Protein AF-A0A1I0K9I7-F1 (afdb_monomer_lite)

Radius of gyration: 15.82 Å; chains: 1; bounding box: 33×44×46 Å

Sequence (143 aa):
NEMDIYPIYPKMNLSKRMQQAKVCPYLLRNAAIDAPNQAWSIDITYIPIRHGFLYLTAVIDWYSRCIVGWEVDDTLDTRMVINALKKAFAVSKPQILNSDQGCHKWLIGFLLSFGTQVDIIEPAYLKDIVAEQAKKIYEKYKS

Organism: NCBI:txid1531

InterPro domains:
  IPR001584 Integrase, catalytic core [PF00665] (35-123)
  IPR001584 Integrase, catalytic core [PS50994] (32-143)
  IPR012337 Ribonuclease H-like superfamily [SSF53098] (27-118)
  IPR036397 Ribonuclease H superfamily [G3DSA:3.30.420.10] (28-128)
  IPR050900 Transposase IS3/IS150/IS904 [PTHR46889] (20-102)

Secondary structure (DSSP, 8-state):
-------------TT---TT------TTTT----STTSEEEEEEEEEEETTEEEEEEEEEETTT--EEEEEEESS--HHHHHHHHHHHHHH---SEEEE-TTS-HHHHHHHHTTT-EEE----HHHHHHHHHHHHHHHHHH--

Foldseek 3Di:
DDDPPDADDPPPCLPPPPPDPDDADQPPPDDDDADWQAEKEWDWDWADDPPHIKIKIFIATPNVLDTLFMAIGNDPDPVRVVRRVVSNVVRHHHQEYEYAPVDDPVVCVVNVVVVHRYHHDDDPVNVVSVVVVSVVVCVVPPD

pLDDT: mean 74.09, std 17.43, range [34.09, 95.69]

Structure (mmCIF, N/CA/C/O backbone):
data_AF-A0A1I0K9I7-F1
#
_entry.id   AF-A0A1I0K9I7-F1
#
loop_
_atom_site.group_PDB
_atom_site.id
_atom_site.type_symbol
_atom_site.label_atom_id
_atom_site.label_alt_id
_atom_site.label_comp_id
_atom_site.label_asym_id
_atom_site.label_entity_id
_atom_site.label_seq_id
_atom_site.pdbx_PDB_ins_code
_atom_site.Cartn_x
_atom_site.Cartn_y
_atom_site.Cartn_z
_atom_site.occupancy
_atom_site.B_iso_or_equiv
_atom_site.auth_seq_id
_atom_site.auth_comp_id
_atom_site.auth_asym_id
_atom_site.auth_atom_id
_atom_site.pdbx_PDB_model_num
ATOM 1 N N . ASN A 1 1 ? 4.668 -30.960 -27.720 1.00 35.12 1 ASN A N 1
ATOM 2 C CA . ASN A 1 1 ? 5.782 -30.279 -27.030 1.00 35.12 1 ASN A CA 1
ATOM 3 C C . ASN A 1 1 ? 5.306 -28.930 -26.534 1.00 35.12 1 ASN A C 1
ATOM 5 O O . ASN A 1 1 ? 5.452 -27.942 -27.241 1.00 35.12 1 ASN A O 1
ATOM 9 N N . GLU A 1 2 ? 4.680 -28.908 -25.359 1.00 36.03 2 GLU A N 1
ATOM 10 C CA . GLU A 1 2 ? 4.471 -27.669 -24.607 1.00 36.03 2 GLU A CA 1
ATOM 11 C C . GLU A 1 2 ? 5.840 -27.194 -24.117 1.00 36.03 2 GLU A C 1
ATOM 13 O O . GLU A 1 2 ? 6.545 -27.922 -23.421 1.00 36.03 2 GLU A O 1
ATOM 18 N N . MET A 1 3 ? 6.262 -26.011 -24.558 1.00 34.09 3 MET A N 1
ATOM 19 C CA . MET A 1 3 ? 7.364 -25.307 -23.914 1.00 34.09 3 MET A CA 1
ATOM 20 C C . MET A 1 3 ? 6.780 -24.566 -22.714 1.00 34.09 3 MET A C 1
ATOM 22 O O . MET A 1 3 ? 6.113 -23.547 -22.890 1.00 34.09 3 MET A O 1
ATOM 26 N N . ASP A 1 4 ? 7.035 -25.086 -21.515 1.00 38.38 4 ASP A N 1
ATOM 27 C CA . ASP A 1 4 ? 6.818 -24.397 -20.242 1.00 38.38 4 ASP A CA 1
ATOM 28 C C . ASP A 1 4 ? 7.726 -23.157 -20.171 1.00 38.38 4 ASP A C 1
ATOM 30 O O . ASP A 1 4 ? 8.859 -23.195 -19.685 1.00 38.38 4 ASP A O 1
ATOM 34 N N . ILE A 1 5 ? 7.247 -22.029 -20.698 1.00 42.94 5 ILE A N 1
ATOM 35 C CA . ILE A 1 5 ? 7.894 -20.731 -20.502 1.00 42.94 5 ILE A CA 1
ATOM 36 C C . ILE A 1 5 ? 7.466 -20.230 -19.122 1.00 42.94 5 ILE A C 1
ATOM 38 O O . ILE A 1 5 ? 6.491 -19.492 -18.986 1.00 42.94 5 ILE A O 1
ATOM 42 N N . TYR A 1 6 ? 8.186 -20.646 -18.080 1.00 44.88 6 TYR A N 1
ATOM 43 C CA . TYR A 1 6 ? 8.033 -20.032 -16.767 1.00 44.88 6 TYR A CA 1
ATOM 44 C C . TYR A 1 6 ? 8.611 -18.612 -16.807 1.00 44.88 6 TYR A C 1
ATOM 46 O O . TYR A 1 6 ? 9.794 -18.441 -17.118 1.00 44.88 6 TYR A O 1
ATOM 54 N N . PRO A 1 7 ? 7.822 -17.575 -16.489 1.00 39.62 7 PRO A N 1
ATOM 55 C CA . PRO A 1 7 ? 8.354 -16.229 -16.360 1.00 39.62 7 PRO A CA 1
ATOM 56 C C . PRO A 1 7 ? 9.407 -16.184 -15.242 1.00 39.62 7 PRO A C 1
ATOM 58 O O . PRO A 1 7 ? 9.156 -16.575 -14.101 1.00 39.62 7 PRO A O 1
ATOM 61 N N . ILE A 1 8 ? 10.608 -15.712 -15.581 1.00 48.22 8 ILE A N 1
ATOM 62 C CA . ILE A 1 8 ? 11.695 -15.493 -14.623 1.00 48.22 8 ILE A CA 1
ATOM 63 C C . ILE A 1 8 ? 11.420 -14.164 -13.918 1.00 48.22 8 ILE A C 1
ATOM 65 O O . ILE A 1 8 ? 11.864 -13.105 -14.355 1.00 48.22 8 ILE A O 1
ATOM 69 N N . TYR A 1 9 ? 10.659 -14.209 -12.830 1.00 51.94 9 TYR A N 1
ATOM 70 C CA . TYR A 1 9 ? 10.571 -13.076 -11.912 1.00 51.94 9 TYR A CA 1
ATOM 71 C C . TYR A 1 9 ? 11.789 -13.070 -10.984 1.00 51.94 9 TYR A C 1
ATOM 73 O O . TYR A 1 9 ? 12.264 -14.146 -10.595 1.00 51.94 9 TYR A O 1
ATOM 81 N N . PRO A 1 10 ? 12.284 -11.896 -10.551 1.00 44.22 10 PRO A N 1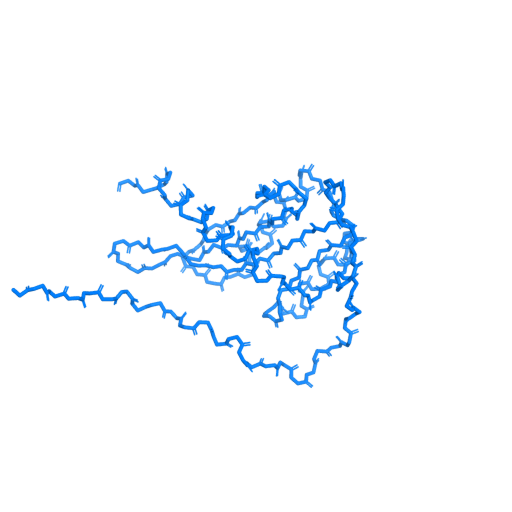
ATOM 82 C CA . PRO A 1 10 ? 13.187 -11.833 -9.417 1.00 44.22 10 PRO A CA 1
ATOM 83 C C . PRO A 1 10 ? 12.505 -12.517 -8.231 1.00 44.22 10 PRO A C 1
ATOM 85 O O . PRO A 1 10 ? 11.483 -12.053 -7.725 1.00 44.22 10 PRO A O 1
ATOM 88 N N . LYS A 1 11 ? 13.052 -13.652 -7.788 1.00 41.22 11 LYS A N 1
ATOM 89 C CA . LYS A 1 11 ? 12.600 -14.290 -6.554 1.00 41.22 11 LYS A CA 1
ATOM 90 C C . LYS A 1 11 ? 12.905 -13.306 -5.431 1.00 41.22 11 LYS A C 1
ATOM 92 O O . LYS A 1 11 ? 14.075 -13.061 -5.132 1.00 41.22 11 LYS A O 1
ATOM 97 N N . MET A 1 12 ? 11.867 -12.702 -4.859 1.00 40.00 12 MET A N 1
ATOM 98 C CA . MET A 1 12 ? 12.015 -11.756 -3.761 1.00 40.00 12 MET A CA 1
ATOM 99 C C . MET A 1 12 ? 12.722 -12.487 -2.615 1.00 40.00 12 MET A C 1
ATOM 101 O O . MET A 1 12 ? 12.177 -13.410 -2.009 1.00 40.00 12 MET A O 1
ATOM 105 N N . ASN A 1 13 ? 13.986 -12.142 -2.375 1.00 37.22 13 ASN A N 1
ATOM 106 C CA . ASN A 1 13 ? 14.808 -12.770 -1.347 1.00 37.22 13 ASN A CA 1
ATOM 107 C C . ASN A 1 13 ? 14.441 -12.154 0.014 1.00 37.22 13 ASN A C 1
ATOM 109 O O . ASN A 1 13 ? 15.206 -11.404 0.613 1.00 37.22 13 ASN A O 1
ATOM 113 N N . LEU A 1 14 ? 13.235 -12.483 0.484 1.00 47.62 14 LEU A N 1
ATOM 114 C CA . LEU A 1 14 ? 12.611 -12.022 1.733 1.00 47.62 14 LEU A CA 1
ATOM 115 C C . LEU A 1 14 ? 13.357 -12.474 3.008 1.00 47.62 14 LEU A C 1
ATOM 117 O O . LEU A 1 14 ? 12.949 -12.149 4.119 1.00 47.62 14 LEU A O 1
ATOM 121 N N . SER A 1 15 ? 14.434 -13.254 2.876 1.00 41.22 15 SER A N 1
ATOM 122 C CA . SER A 1 15 ? 15.145 -13.894 3.988 1.00 41.22 15 SER A CA 1
ATOM 123 C C . SER A 1 15 ? 16.370 -13.129 4.491 1.00 41.22 15 SER A C 1
ATOM 125 O O . SER A 1 15 ? 16.920 -13.491 5.535 1.00 41.22 15 SER A O 1
ATOM 127 N N . LYS A 1 16 ? 16.808 -12.052 3.824 1.00 39.06 16 LYS A N 1
ATOM 128 C CA . LYS A 1 16 ? 17.888 -11.215 4.368 1.00 39.06 16 LYS A CA 1
ATOM 129 C C . LYS A 1 16 ? 17.323 -10.247 5.399 1.00 39.06 16 LYS A C 1
ATOM 131 O O . LYS A 1 16 ? 17.133 -9.066 5.135 1.00 39.06 16 LYS A O 1
ATOM 136 N N . ARG A 1 17 ? 17.086 -10.771 6.603 1.00 39.66 17 ARG A N 1
ATOM 137 C CA . ARG A 1 17 ? 16.856 -9.980 7.814 1.00 39.66 17 ARG A CA 1
ATOM 138 C C . ARG A 1 17 ? 17.977 -8.946 7.914 1.00 39.66 17 ARG A C 1
ATOM 140 O O . ARG A 1 17 ? 19.138 -9.307 8.110 1.00 39.66 17 ARG A O 1
ATOM 147 N N . MET A 1 18 ? 17.646 -7.672 7.725 1.00 40.72 18 MET A N 1
ATOM 148 C CA . MET A 1 18 ? 18.612 -6.588 7.838 1.00 40.72 18 MET A CA 1
ATOM 149 C C . MET A 1 18 ? 19.040 -6.542 9.310 1.00 40.72 18 MET A C 1
ATOM 151 O O . MET A 1 18 ? 18.248 -6.178 10.177 1.00 40.72 18 MET A O 1
ATOM 155 N N . GLN A 1 19 ? 20.271 -6.973 9.616 1.00 41.22 19 GLN A N 1
ATOM 156 C CA . GLN A 1 19 ? 20.788 -7.169 10.986 1.00 41.22 19 GLN A CA 1
ATOM 157 C C . GLN A 1 19 ? 20.864 -5.876 11.835 1.00 41.22 19 GLN A C 1
ATOM 159 O O . GLN A 1 19 ? 21.377 -5.894 12.949 1.00 41.22 19 GLN A O 1
ATOM 164 N N . GLN A 1 20 ? 20.330 -4.758 11.339 1.00 42.62 20 GLN A N 1
ATOM 165 C CA . GLN A 1 20 ? 20.378 -3.435 11.960 1.00 42.62 20 GLN A CA 1
ATOM 166 C C . GLN A 1 20 ? 19.070 -2.641 11.802 1.00 42.62 20 GLN A C 1
ATOM 168 O O . GLN A 1 20 ? 19.080 -1.410 11.760 1.00 42.62 20 GLN A O 1
ATOM 173 N N . ALA A 1 21 ? 17.918 -3.313 11.724 1.00 45.38 21 ALA A N 1
ATOM 174 C CA . ALA A 1 21 ? 16.645 -2.617 11.878 1.00 45.38 21 ALA A CA 1
ATOM 175 C C . ALA A 1 21 ? 16.533 -2.086 13.320 1.00 45.38 21 ALA A C 1
ATOM 177 O O . ALA A 1 21 ? 16.542 -2.856 14.283 1.00 45.38 21 ALA A O 1
ATOM 178 N N . LYS A 1 22 ? 16.452 -0.757 13.471 1.00 44.97 22 LYS A N 1
ATOM 179 C CA . LYS A 1 22 ? 16.011 -0.096 14.709 1.00 44.97 22 LYS A CA 1
ATOM 180 C C . LYS A 1 22 ? 14.730 -0.808 15.156 1.00 44.97 22 LYS A C 1
ATOM 182 O O . LYS A 1 22 ? 13.864 -1.018 14.315 1.00 44.97 22 LYS A O 1
ATOM 187 N N . VAL A 1 23 ? 14.641 -1.231 16.419 1.00 47.50 23 VAL A N 1
ATOM 188 C CA . VAL A 1 23 ? 13.491 -2.003 16.922 1.00 47.50 23 VAL A CA 1
ATOM 189 C C . VAL A 1 23 ? 12.219 -1.178 16.715 1.00 47.50 23 VAL A C 1
ATOM 191 O O . VAL A 1 23 ? 11.945 -0.254 17.478 1.00 47.50 23 VAL A O 1
ATOM 194 N N . CYS A 1 24 ? 11.476 -1.473 15.650 1.00 52.41 24 CYS A N 1
ATOM 195 C CA . CYS A 1 24 ? 10.125 -0.973 15.463 1.00 52.41 24 CYS A CA 1
ATOM 196 C C . CYS A 1 24 ? 9.202 -1.822 16.348 1.00 52.41 24 CYS A C 1
ATOM 198 O O . CYS A 1 24 ? 9.336 -3.051 16.354 1.00 52.41 24 CYS A O 1
ATOM 200 N N . PRO A 1 25 ? 8.328 -1.201 17.153 1.00 57.91 25 PRO A N 1
ATOM 201 C CA . PRO A 1 25 ? 7.392 -1.939 17.986 1.00 57.91 25 PRO A CA 1
ATOM 202 C C . PRO A 1 25 ? 6.429 -2.730 17.100 1.00 57.91 25 PRO A C 1
ATOM 204 O O . PRO A 1 25 ? 5.920 -2.181 16.136 1.00 57.91 25 PRO A O 1
ATOM 207 N N . TYR A 1 26 ? 6.157 -3.985 17.464 1.00 62.47 26 TYR A N 1
ATOM 208 C CA . TYR A 1 26 ? 5.198 -4.865 16.788 1.00 62.47 26 TYR A CA 1
ATOM 209 C C . TYR A 1 26 ? 3.739 -4.479 17.113 1.00 62.47 26 TYR A C 1
ATOM 211 O O . TYR A 1 26 ? 3.007 -5.259 17.730 1.00 62.47 26 TYR A O 1
ATOM 219 N N . LEU A 1 27 ? 3.339 -3.256 16.762 1.00 65.06 27 LEU A N 1
ATOM 220 C CA . LEU A 1 27 ? 2.055 -2.638 17.124 1.00 65.06 27 LEU A CA 1
ATOM 221 C C . LEU A 1 27 ? 0.840 -3.426 16.609 1.00 65.06 27 LEU A C 1
ATOM 223 O O . LEU A 1 27 ? -0.195 -3.458 17.267 1.00 65.06 27 LEU A O 1
ATOM 227 N N . LEU A 1 28 ? 0.973 -4.103 15.470 1.00 72.50 28 LEU A N 1
ATOM 228 C CA . LEU A 1 28 ? -0.110 -4.807 14.784 1.00 72.50 28 LEU A CA 1
ATOM 229 C C . LEU A 1 28 ? -0.249 -6.275 15.195 1.00 72.50 28 LEU A C 1
ATOM 231 O O . LEU A 1 28 ? -1.234 -6.913 14.833 1.00 72.50 28 LEU A O 1
ATOM 235 N N . ARG A 1 29 ? 0.692 -6.830 15.975 1.00 68.56 29 ARG A N 1
ATOM 236 C CA . ARG A 1 29 ? 0.730 -8.272 16.301 1.00 68.56 29 ARG A CA 1
ATOM 237 C C . ARG A 1 29 ? -0.535 -8.773 17.007 1.00 68.56 29 ARG A C 1
ATOM 239 O O . ARG A 1 29 ? -0.860 -9.943 16.858 1.00 68.56 29 ARG A O 1
ATOM 246 N N . ASN A 1 30 ? -1.228 -7.901 17.739 1.00 69.94 30 ASN A N 1
ATOM 247 C CA . ASN A 1 30 ? -2.473 -8.201 18.457 1.00 69.94 30 ASN A CA 1
ATOM 248 C C . ASN A 1 30 ? -3.513 -7.069 18.321 1.00 69.94 30 ASN A C 1
ATOM 250 O O . ASN A 1 30 ? -4.398 -6.944 19.166 1.00 69.94 30 ASN A O 1
ATOM 254 N N . ALA A 1 31 ? -3.379 -6.199 17.316 1.00 77.25 31 ALA A N 1
ATOM 255 C CA . ALA A 1 31 ? -4.309 -5.090 17.137 1.00 77.25 31 ALA A CA 1
ATOM 256 C C . ALA A 1 31 ? -5.638 -5.600 16.562 1.00 77.25 31 ALA A C 1
ATOM 258 O O . ALA A 1 31 ? -5.653 -6.286 15.538 1.00 77.25 31 ALA A O 1
ATOM 259 N N . ALA A 1 32 ? -6.754 -5.244 17.200 1.00 84.62 32 ALA A N 1
ATOM 260 C CA . ALA A 1 32 ? -8.065 -5.367 16.579 1.00 84.62 32 ALA A CA 1
ATOM 261 C C . ALA A 1 32 ? -8.203 -4.251 15.535 1.00 84.62 32 ALA A C 1
ATOM 263 O O . ALA A 1 32 ? -8.115 -3.075 15.880 1.00 84.62 32 ALA A O 1
ATOM 264 N N . ILE A 1 33 ? -8.365 -4.633 14.267 1.00 88.75 33 ILE A N 1
ATOM 265 C CA . ILE A 1 33 ? -8.618 -3.704 13.163 1.00 88.75 33 ILE A CA 1
ATOM 266 C C . ILE A 1 33 ? -10.100 -3.808 12.806 1.00 88.75 33 ILE A C 1
ATOM 268 O O . ILE A 1 33 ? -10.508 -4.716 12.082 1.00 88.75 33 ILE A O 1
ATOM 272 N N . ASP A 1 34 ? -10.906 -2.920 13.374 1.00 93.75 34 ASP A N 1
ATOM 273 C CA . ASP A 1 34 ? -12.370 -2.923 13.329 1.00 93.75 34 ASP A CA 1
ATOM 274 C C . ASP A 1 34 ? -12.972 -1.704 12.608 1.00 93.75 34 ASP A C 1
ATOM 276 O O . ASP A 1 34 ? -14.191 -1.630 12.440 1.00 93.75 34 ASP A O 1
ATOM 280 N N . ALA A 1 35 ? -12.129 -0.791 12.117 1.00 94.88 35 ALA A N 1
ATOM 281 C CA . ALA A 1 35 ? -12.538 0.359 11.325 1.00 94.88 35 ALA A CA 1
ATOM 282 C C . ALA A 1 35 ? -11.530 0.705 10.206 1.00 94.88 35 ALA A C 1
ATOM 284 O O . ALA A 1 35 ? -10.332 0.417 10.321 1.00 94.88 35 ALA A O 1
ATOM 285 N N . PRO A 1 36 ? -11.980 1.377 9.125 1.00 95.69 36 PRO A N 1
ATOM 286 C CA . PRO A 1 36 ? -11.089 1.892 8.088 1.00 95.69 36 PRO A CA 1
ATOM 287 C C . PRO A 1 36 ? -10.006 2.826 8.643 1.00 95.69 36 PRO A C 1
ATOM 289 O O . PRO A 1 36 ? -10.245 3.599 9.571 1.00 95.69 36 PRO A O 1
ATOM 292 N N . ASN A 1 37 ? -8.838 2.831 8.001 1.00 94.62 37 ASN A N 1
ATOM 293 C CA . ASN A 1 37 ? -7.702 3.717 8.282 1.00 94.62 37 ASN A CA 1
ATOM 294 C C . ASN A 1 37 ? -7.022 3.508 9.647 1.00 94.62 37 ASN A C 1
ATOM 296 O O . ASN A 1 37 ? -6.228 4.339 10.082 1.00 94.62 37 ASN A O 1
ATOM 300 N N . GLN A 1 38 ? -7.271 2.393 10.329 1.00 92.81 38 GLN A N 1
ATOM 301 C CA . GLN A 1 38 ? -6.489 2.029 11.515 1.00 92.81 38 GLN A CA 1
ATOM 302 C C . GLN A 1 38 ? -5.114 1.476 11.128 1.00 92.81 38 GLN A C 1
ATOM 304 O O . GLN A 1 38 ? -4.094 1.917 11.654 1.00 92.81 38 GLN A O 1
ATOM 309 N N . ALA A 1 39 ? -5.073 0.559 10.162 1.00 91.25 39 ALA A N 1
ATOM 310 C CA . ALA A 1 39 ? -3.839 -0.056 9.696 1.00 91.25 39 ALA A CA 1
ATOM 311 C C . ALA A 1 39 ? -3.806 -0.116 8.173 1.00 91.25 39 ALA A C 1
ATOM 313 O O . ALA A 1 39 ? -4.703 -0.684 7.546 1.00 91.25 39 ALA A O 1
ATOM 314 N N . TRP A 1 40 ? -2.759 0.453 7.587 1.00 92.25 40 TRP A N 1
ATOM 315 C CA . TRP A 1 40 ? -2.439 0.290 6.172 1.00 92.25 40 TRP A CA 1
ATOM 316 C C . TRP A 1 40 ? -1.175 -0.550 6.011 1.00 92.25 40 TRP A C 1
ATOM 318 O O . TRP A 1 40 ? -0.334 -0.591 6.905 1.00 92.25 40 TRP A O 1
ATOM 328 N N . SER A 1 41 ? -1.003 -1.205 4.866 1.00 87.81 41 SER A N 1
ATOM 329 C CA . SER A 1 41 ? 0.291 -1.751 4.442 1.00 87.81 41 SER A CA 1
ATOM 330 C C . SER A 1 41 ? 0.715 -1.183 3.110 1.00 87.81 41 SER A C 1
ATOM 332 O O . SER A 1 41 ? -0.131 -0.932 2.258 1.00 87.81 41 SER A O 1
ATOM 334 N N . ILE A 1 42 ? 2.018 -1.000 2.944 1.00 86.81 42 ILE A N 1
ATOM 335 C CA . ILE A 1 42 ? 2.639 -0.750 1.652 1.00 86.81 42 ILE A CA 1
ATOM 336 C C . ILE A 1 42 ? 3.505 -1.945 1.272 1.00 86.81 42 ILE A C 1
ATOM 338 O O . ILE A 1 42 ? 4.294 -2.417 2.090 1.00 86.81 42 ILE A O 1
ATOM 342 N N . ASP A 1 43 ? 3.351 -2.406 0.037 1.00 83.81 43 ASP A N 1
ATOM 343 C CA . ASP A 1 43 ? 4.157 -3.485 -0.527 1.00 83.81 43 ASP A CA 1
ATOM 344 C C . ASP A 1 43 ? 4.539 -3.174 -1.978 1.00 83.81 43 ASP A C 1
ATOM 346 O O . ASP A 1 43 ? 3.843 -2.427 -2.682 1.00 83.81 43 ASP A O 1
ATOM 350 N N . ILE A 1 44 ? 5.666 -3.737 -2.414 1.00 83.38 44 ILE A N 1
ATOM 351 C CA . ILE A 1 44 ? 6.131 -3.664 -3.798 1.00 83.38 44 ILE A CA 1
ATOM 352 C C . ILE A 1 44 ? 6.070 -5.062 -4.397 1.00 83.38 44 ILE A C 1
ATOM 354 O O . ILE A 1 44 ? 6.812 -5.955 -4.005 1.00 83.38 44 ILE A O 1
ATOM 358 N N . THR A 1 45 ? 5.245 -5.225 -5.422 1.00 79.94 45 THR A N 1
ATOM 359 C CA . THR A 1 45 ? 5.119 -6.466 -6.187 1.00 79.94 45 THR A CA 1
ATOM 360 C C . THR A 1 45 ? 5.391 -6.213 -7.670 1.00 79.94 45 THR A C 1
ATOM 362 O O . THR A 1 45 ? 5.778 -5.112 -8.062 1.00 79.94 45 THR A O 1
ATOM 365 N N . TYR A 1 46 ? 5.238 -7.231 -8.510 1.00 79.25 46 TYR A N 1
ATOM 366 C CA . TYR A 1 46 ? 5.463 -7.135 -9.948 1.00 79.25 46 TYR A CA 1
ATOM 367 C C . TYR A 1 46 ? 4.239 -7.582 -10.744 1.00 79.25 46 TYR A C 1
ATOM 369 O O . TYR A 1 46 ? 3.545 -8.538 -10.399 1.00 79.25 46 TYR A O 1
ATOM 377 N N . ILE A 1 47 ? 3.997 -6.885 -11.848 1.00 81.56 47 ILE A N 1
ATOM 378 C CA . ILE A 1 47 ? 2.962 -7.201 -12.822 1.00 81.56 47 ILE A CA 1
ATOM 379 C C . ILE A 1 47 ? 3.630 -7.872 -14.026 1.00 81.56 47 ILE A C 1
ATOM 381 O O . ILE A 1 47 ? 4.448 -7.232 -14.689 1.00 81.56 47 ILE A O 1
ATOM 385 N N . PRO A 1 48 ? 3.298 -9.130 -14.354 1.00 78.56 48 PRO A N 1
ATOM 386 C CA . PRO A 1 48 ? 3.825 -9.768 -15.551 1.00 78.56 48 PRO A CA 1
ATOM 387 C C . PRO A 1 48 ? 3.266 -9.156 -16.830 1.00 78.56 48 PRO A C 1
ATOM 389 O O . PRO A 1 48 ? 2.061 -8.962 -16.961 1.00 78.56 48 PRO A O 1
ATOM 392 N N . ILE A 1 49 ? 4.135 -8.929 -17.812 1.00 79.38 49 ILE A N 1
ATOM 393 C CA . ILE A 1 49 ? 3.763 -8.484 -19.160 1.00 79.38 49 ILE A CA 1
ATOM 394 C C . ILE A 1 49 ? 4.329 -9.455 -20.206 1.00 79.38 49 ILE A C 1
ATOM 396 O O . ILE A 1 49 ? 5.141 -10.319 -19.881 1.00 79.38 49 ILE A O 1
ATOM 400 N N . ARG A 1 50 ? 3.905 -9.337 -21.477 1.00 78.19 50 ARG A N 1
ATOM 401 C CA . ARG A 1 50 ? 4.329 -10.260 -22.558 1.00 78.19 50 ARG A CA 1
ATOM 402 C C . ARG A 1 50 ? 5.850 -10.425 -22.646 1.00 78.19 50 ARG A C 1
ATOM 404 O O . ARG A 1 50 ? 6.328 -11.519 -22.925 1.00 78.19 50 ARG A O 1
ATOM 411 N N . HIS A 1 51 ? 6.590 -9.347 -22.394 1.00 81.88 51 HIS A N 1
ATOM 412 C CA . HIS A 1 51 ? 8.048 -9.322 -22.439 1.00 81.88 51 HIS A CA 1
ATOM 413 C C . HIS A 1 51 ? 8.616 -8.653 -21.182 1.00 81.88 51 HIS A C 1
ATOM 415 O O . HIS A 1 51 ? 9.107 -7.532 -21.239 1.00 81.88 51 HIS A O 1
ATOM 421 N N . GLY A 1 52 ? 8.518 -9.337 -20.038 1.00 83.19 52 GLY A N 1
ATOM 422 C CA . GLY A 1 52 ? 9.110 -8.896 -18.771 1.00 83.19 52 GLY A CA 1
ATOM 423 C C . GLY A 1 52 ? 8.078 -8.665 -17.670 1.00 83.19 52 GLY A C 1
ATOM 424 O O . GLY A 1 52 ? 7.070 -9.370 -17.582 1.00 83.19 52 GLY A O 1
ATOM 425 N N . PHE A 1 53 ? 8.339 -7.682 -16.813 1.00 83.50 53 PHE A N 1
ATOM 426 C CA . PHE A 1 53 ? 7.453 -7.294 -15.721 1.00 83.50 53 PHE A CA 1
ATOM 427 C C . PHE A 1 53 ? 7.547 -5.787 -15.457 1.00 83.50 53 PHE A C 1
ATOM 429 O O . PHE A 1 53 ? 8.556 -5.165 -15.774 1.00 83.50 53 PHE A O 1
ATOM 436 N N . LEU A 1 54 ? 6.497 -5.221 -14.866 1.00 85.81 54 LEU A N 1
ATOM 437 C CA . LEU A 1 54 ? 6.503 -3.880 -14.279 1.00 85.81 54 LEU A CA 1
ATOM 438 C C . LEU A 1 54 ? 6.526 -4.003 -12.759 1.00 85.81 54 LEU A C 1
ATOM 440 O O . LEU A 1 54 ? 5.986 -4.965 -12.213 1.00 85.81 54 LEU A O 1
ATOM 444 N N . TYR A 1 55 ? 7.106 -3.032 -12.070 1.00 85.81 55 TYR A N 1
ATOM 445 C CA . TYR A 1 55 ? 6.974 -2.898 -10.627 1.00 85.81 55 TYR A CA 1
ATOM 446 C C . TYR A 1 55 ? 5.646 -2.218 -10.290 1.00 85.81 55 TYR A C 1
ATOM 448 O O . TYR A 1 55 ? 5.220 -1.288 -10.966 1.00 85.81 55 TYR A O 1
ATOM 456 N N . LEU A 1 56 ? 4.994 -2.679 -9.228 1.00 86.69 56 LEU A N 1
ATOM 457 C CA . LEU A 1 56 ? 3.787 -2.091 -8.660 1.00 86.69 56 LEU A CA 1
ATOM 458 C C . LEU A 1 56 ? 4.050 -1.805 -7.188 1.00 86.69 56 LEU A C 1
ATOM 460 O O . LEU A 1 56 ? 4.303 -2.730 -6.422 1.00 86.69 56 LEU A O 1
ATOM 464 N N . THR A 1 57 ? 3.912 -0.549 -6.776 1.00 88.75 57 THR A N 1
ATOM 465 C CA . THR A 1 57 ? 3.738 -0.217 -5.359 1.00 88.75 57 THR A CA 1
ATOM 466 C C . THR A 1 57 ? 2.256 -0.099 -5.051 1.00 88.75 57 THR A C 1
ATOM 468 O O . THR A 1 57 ? 1.552 0.659 -5.720 1.00 88.75 57 THR A O 1
ATOM 471 N N . ALA A 1 58 ? 1.786 -0.797 -4.021 1.00 89.12 58 ALA A N 1
ATOM 472 C CA . ALA A 1 58 ? 0.399 -0.760 -3.580 1.00 89.12 58 ALA A CA 1
ATOM 473 C C . ALA A 1 58 ? 0.306 -0.424 -2.088 1.00 89.12 58 ALA A C 1
ATOM 475 O O . ALA A 1 58 ? 1.052 -0.963 -1.276 1.00 89.12 58 ALA A O 1
ATOM 476 N N . VAL A 1 59 ? -0.631 0.456 -1.736 1.00 91.56 59 VAL A N 1
ATOM 477 C CA . VAL A 1 59 ? -1.009 0.784 -0.360 1.00 91.56 59 VAL A CA 1
ATOM 478 C C . VAL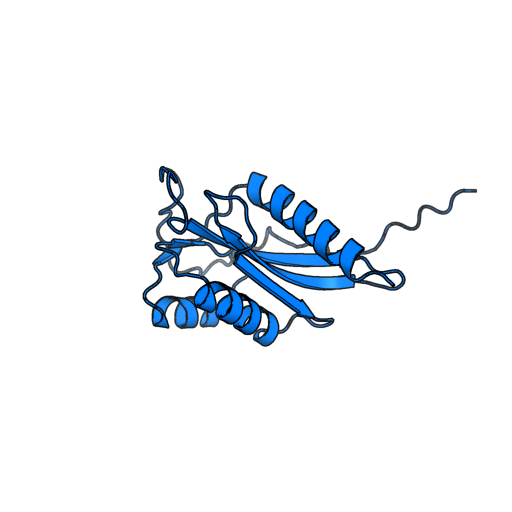 A 1 59 ? -2.413 0.244 -0.116 1.00 91.56 59 VAL A C 1
ATOM 480 O O . VAL A 1 59 ? -3.356 0.648 -0.801 1.00 91.56 59 VAL A O 1
ATOM 483 N N . ILE A 1 60 ? -2.555 -0.666 0.843 1.00 90.44 60 ILE A N 1
ATOM 484 C CA . ILE A 1 60 ? -3.800 -1.371 1.158 1.00 90.44 60 ILE A CA 1
ATOM 485 C C . ILE A 1 60 ? -4.286 -1.045 2.566 1.00 90.44 60 ILE A C 1
ATOM 487 O O . ILE A 1 60 ? -3.508 -1.060 3.519 1.00 90.44 60 ILE A O 1
ATOM 491 N N . ASP A 1 61 ? -5.585 -0.800 2.705 1.00 91.44 61 ASP A N 1
ATOM 492 C CA . ASP A 1 61 ? -6.245 -0.684 4.001 1.00 91.44 61 ASP A CA 1
ATOM 493 C C . ASP A 1 61 ? -6.635 -2.066 4.546 1.00 91.44 61 ASP A C 1
ATOM 495 O O . ASP A 1 61 ? -7.259 -2.877 3.857 1.00 91.44 61 ASP A O 1
ATOM 499 N N . TRP A 1 62 ? -6.267 -2.351 5.797 1.00 89.94 62 TRP A N 1
ATOM 500 C CA . TRP A 1 62 ? -6.483 -3.670 6.388 1.00 89.94 62 TRP A CA 1
ATOM 501 C C . TRP A 1 62 ? -7.954 -3.946 6.663 1.00 89.94 62 TRP A C 1
ATOM 503 O O . TRP A 1 62 ? -8.368 -5.087 6.527 1.00 89.94 62 TRP A O 1
ATOM 513 N N . TYR A 1 63 ? -8.762 -2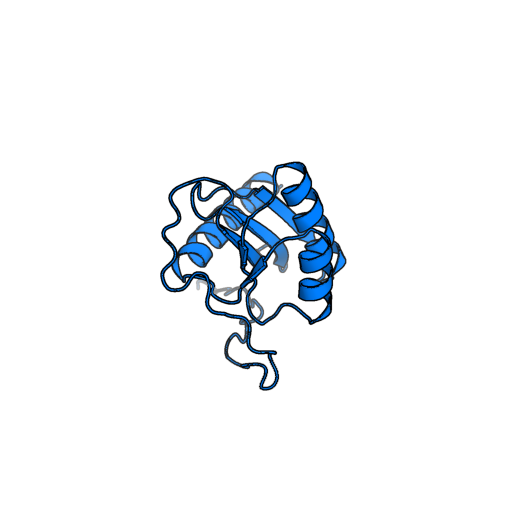.961 7.034 1.00 90.69 63 TYR A N 1
ATOM 514 C CA . TYR A 1 63 ? -10.163 -3.232 7.347 1.00 90.69 63 TYR A CA 1
ATOM 515 C C . TYR A 1 63 ? -10.973 -3.513 6.075 1.00 90.69 63 TYR A C 1
ATOM 517 O O . TYR A 1 63 ? -11.582 -4.569 5.919 1.00 90.69 63 TYR A O 1
ATOM 525 N N . SER A 1 64 ? -10.931 -2.574 5.134 1.00 90.88 64 SER A N 1
ATOM 526 C CA . SER A 1 64 ? -11.726 -2.603 3.905 1.00 90.88 64 SER A CA 1
ATOM 527 C C . SER A 1 64 ? -11.172 -3.536 2.831 1.00 90.88 64 SER A C 1
ATOM 529 O O . SER A 1 64 ? -11.899 -3.894 1.908 1.00 90.88 64 SER A O 1
ATOM 531 N N . ARG A 1 65 ? -9.891 -3.922 2.930 1.00 88.00 65 ARG A N 1
ATOM 532 C CA . ARG A 1 65 ? -9.146 -4.662 1.892 1.00 88.00 65 ARG A CA 1
ATOM 533 C C . ARG A 1 65 ? -9.021 -3.906 0.564 1.00 88.00 65 ARG A C 1
ATOM 535 O O . ARG A 1 65 ? -8.672 -4.497 -0.457 1.00 88.00 65 ARG A O 1
ATOM 542 N N . CYS A 1 66 ? -9.286 -2.602 0.569 1.00 89.12 66 CYS A N 1
ATOM 543 C CA . CYS A 1 66 ? -9.201 -1.754 -0.610 1.00 89.12 66 CYS A CA 1
ATOM 544 C C . CYS A 1 66 ? -7.785 -1.200 -0.796 1.00 89.12 66 CYS A C 1
ATOM 546 O O . CYS A 1 66 ? -7.122 -0.811 0.169 1.00 89.12 66 CYS A O 1
ATOM 548 N N . ILE A 1 67 ? -7.350 -1.092 -2.054 1.00 89.94 67 ILE A N 1
ATOM 549 C CA . ILE A 1 67 ? -6.171 -0.297 -2.410 1.00 89.94 67 ILE A CA 1
ATOM 550 C C . ILE A 1 67 ? -6.535 1.180 -2.281 1.00 89.94 67 ILE A C 1
ATOM 552 O O . ILE A 1 67 ? -7.424 1.669 -2.977 1.00 89.94 67 ILE A O 1
ATOM 556 N N . VAL A 1 68 ? -5.830 1.887 -1.405 1.00 94.19 68 VAL A N 1
ATOM 557 C CA . VAL A 1 68 ? -6.025 3.321 -1.153 1.00 94.19 68 VAL A CA 1
ATOM 558 C C . VAL A 1 68 ? -5.057 4.188 -1.960 1.00 94.19 68 VAL A C 1
ATOM 560 O O . VAL A 1 68 ? -5.331 5.359 -2.191 1.00 94.19 68 VAL A O 1
ATOM 563 N N . GLY A 1 69 ? -3.961 3.617 -2.467 1.00 93.56 69 GLY A N 1
ATOM 564 C CA . GLY A 1 69 ? -3.052 4.279 -3.403 1.00 93.56 69 GLY A CA 1
ATOM 565 C C . GLY A 1 69 ? -2.125 3.281 -4.087 1.00 93.56 69 GLY A C 1
ATOM 566 O O . GLY A 1 69 ? -1.790 2.251 -3.510 1.00 93.56 69 GLY A O 1
ATOM 567 N N . TRP A 1 70 ? -1.726 3.560 -5.327 1.00 93.06 70 TRP A N 1
ATOM 568 C CA . TRP A 1 70 ? -0.825 2.690 -6.083 1.00 93.06 70 TRP A CA 1
ATOM 569 C C . TRP A 1 70 ? -0.062 3.444 -7.176 1.00 93.06 70 TRP A C 1
ATOM 571 O O . TRP A 1 70 ? -0.497 4.500 -7.648 1.00 93.06 70 TRP A O 1
ATOM 581 N N . GLU A 1 71 ? 1.077 2.897 -7.585 1.00 92.12 71 GLU A N 1
ATOM 582 C CA . GLU A 1 71 ? 1.871 3.386 -8.714 1.00 92.12 71 GLU A CA 1
ATOM 583 C C . GLU A 1 71 ? 2.562 2.221 -9.424 1.00 92.12 71 GLU A C 1
ATOM 585 O O . GLU A 1 71 ? 2.967 1.263 -8.766 1.00 92.12 71 GLU A O 1
ATOM 590 N N . VAL A 1 72 ? 2.683 2.310 -10.749 1.00 89.56 72 VAL A N 1
ATOM 591 C CA . VAL A 1 72 ? 3.380 1.324 -11.587 1.00 89.56 72 VAL A CA 1
ATOM 592 C C . VAL A 1 72 ? 4.539 2.002 -12.304 1.00 89.56 72 VAL A C 1
ATOM 594 O O . VAL A 1 72 ? 4.381 3.112 -12.807 1.00 89.56 72 VAL A O 1
ATOM 597 N N . ASP A 1 73 ? 5.679 1.323 -12.370 1.00 88.12 73 ASP A N 1
ATOM 598 C CA . ASP A 1 73 ? 6.886 1.801 -13.044 1.00 88.12 73 ASP A CA 1
ATOM 599 C C . ASP A 1 73 ? 7.652 0.608 -13.649 1.00 88.12 73 ASP A C 1
ATOM 601 O O . ASP A 1 73 ? 7.526 -0.524 -13.177 1.00 88.12 73 ASP A O 1
ATOM 605 N N . ASP A 1 74 ? 8.428 0.824 -14.708 1.00 88.31 74 ASP A N 1
ATOM 606 C CA . ASP A 1 74 ? 9.295 -0.217 -15.279 1.00 88.31 74 ASP A CA 1
ATOM 607 C C . ASP A 1 74 ? 10.595 -0.397 -14.476 1.00 88.31 74 ASP A C 1
ATOM 609 O O . ASP A 1 74 ? 11.286 -1.409 -14.617 1.00 88.31 74 ASP A O 1
ATOM 613 N N . THR A 1 75 ? 10.881 0.541 -13.569 1.00 83.88 75 THR A N 1
ATOM 614 C CA . THR A 1 75 ? 12.076 0.562 -12.730 1.00 83.88 75 THR A CA 1
ATOM 615 C C . THR A 1 75 ? 11.712 0.622 -11.245 1.00 83.88 75 THR A C 1
ATOM 617 O O . THR A 1 75 ? 10.821 1.358 -10.822 1.00 83.88 75 THR A O 1
ATOM 620 N N . LEU A 1 76 ? 12.441 -0.122 -10.404 1.00 83.19 76 LEU A N 1
ATOM 621 C CA . LEU A 1 76 ? 12.299 -0.034 -8.949 1.00 83.19 76 LEU A CA 1
ATOM 622 C C . LEU A 1 76 ? 12.896 1.286 -8.432 1.00 83.19 76 LEU A C 1
ATOM 624 O O . LEU A 1 76 ? 14.065 1.342 -8.053 1.00 83.19 76 LEU A O 1
ATOM 628 N N . ASP A 1 77 ? 12.087 2.345 -8.419 1.00 82.69 77 ASP A N 1
ATOM 629 C CA . ASP A 1 77 ? 12.483 3.689 -7.994 1.00 82.69 77 ASP A CA 1
ATOM 630 C C . ASP A 1 77 ? 11.687 4.168 -6.769 1.00 82.69 77 ASP A C 1
ATOM 632 O O . ASP A 1 77 ? 10.471 3.997 -6.660 1.00 82.69 77 ASP A O 1
ATOM 636 N N . THR A 1 78 ? 12.367 4.850 -5.849 1.00 82.69 78 THR A N 1
ATOM 637 C CA . THR A 1 78 ? 11.768 5.528 -4.693 1.00 82.69 78 THR A CA 1
ATOM 638 C C . THR A 1 78 ? 10.611 6.465 -5.063 1.00 82.69 78 THR A C 1
ATOM 640 O O . THR A 1 78 ? 9.666 6.619 -4.286 1.00 82.69 78 THR A O 1
ATOM 643 N N . ARG A 1 79 ? 10.653 7.092 -6.243 1.00 87.44 79 ARG A N 1
ATOM 644 C CA . ARG A 1 79 ? 9.600 7.970 -6.771 1.00 87.44 79 ARG A CA 1
ATOM 645 C C . ARG A 1 79 ? 8.266 7.243 -6.906 1.00 87.44 79 ARG A C 1
ATOM 647 O O . ARG A 1 79 ? 7.245 7.821 -6.540 1.00 87.44 79 ARG A O 1
ATOM 654 N N . MET A 1 80 ? 8.279 5.981 -7.338 1.00 88.44 80 MET A N 1
ATOM 655 C CA . MET A 1 80 ? 7.074 5.154 -7.433 1.00 88.44 80 MET A CA 1
ATOM 656 C C . MET A 1 80 ? 6.422 4.989 -6.050 1.00 88.44 80 MET A C 1
ATOM 658 O O . MET A 1 80 ? 5.221 5.211 -5.891 1.00 88.44 80 MET A O 1
ATOM 662 N N . VAL A 1 81 ? 7.230 4.714 -5.020 1.00 87.94 81 VAL A N 1
ATOM 663 C CA . VAL A 1 81 ? 6.759 4.568 -3.632 1.00 87.94 81 VAL A CA 1
ATOM 664 C C . VAL A 1 81 ? 6.173 5.874 -3.093 1.00 87.94 81 VAL A C 1
ATOM 666 O O . VAL A 1 81 ? 5.085 5.888 -2.515 1.00 87.94 81 VAL A O 1
ATOM 669 N N . ILE A 1 82 ? 6.867 6.994 -3.317 1.00 89.06 82 ILE A N 1
ATOM 670 C CA . ILE A 1 82 ? 6.403 8.325 -2.903 1.00 89.06 82 ILE A CA 1
ATOM 671 C C . ILE A 1 82 ? 5.079 8.675 -3.586 1.00 89.06 82 ILE A C 1
ATOM 673 O O . ILE A 1 82 ? 4.183 9.215 -2.937 1.00 89.06 82 ILE A O 1
ATOM 677 N N . ASN A 1 83 ? 4.935 8.385 -4.878 1.00 92.75 83 ASN A N 1
ATOM 678 C CA . ASN A 1 83 ? 3.718 8.701 -5.615 1.00 92.75 83 ASN A CA 1
ATOM 679 C C . ASN A 1 83 ? 2.531 7.845 -5.155 1.00 92.75 83 ASN A C 1
ATOM 681 O O . ASN A 1 83 ? 1.448 8.392 -4.943 1.00 92.75 83 ASN A O 1
ATOM 685 N N . ALA A 1 84 ? 2.735 6.546 -4.911 1.00 92.00 84 ALA A N 1
ATOM 686 C CA . ALA A 1 84 ? 1.707 5.679 -4.335 1.00 92.00 84 ALA A CA 1
ATOM 687 C C . ALA A 1 84 ? 1.235 6.194 -2.962 1.00 92.00 84 ALA A C 1
ATOM 689 O O . ALA A 1 84 ? 0.030 6.304 -2.723 1.00 92.00 84 ALA A O 1
ATOM 690 N N . LEU A 1 85 ? 2.169 6.598 -2.092 1.00 91.88 85 LEU A N 1
ATOM 691 C CA . LEU A 1 85 ? 1.851 7.184 -0.786 1.00 91.88 85 LEU A CA 1
ATOM 692 C C . LEU A 1 85 ? 1.140 8.532 -0.894 1.00 91.88 85 LEU A C 1
ATOM 694 O O . LEU A 1 85 ? 0.185 8.767 -0.165 1.00 91.88 85 LEU A O 1
ATOM 698 N N . LYS A 1 86 ? 1.553 9.414 -1.811 1.00 92.25 86 LYS A N 1
ATOM 699 C CA . LYS A 1 86 ? 0.856 10.688 -2.054 1.00 92.25 86 LYS A CA 1
ATOM 700 C C . LYS A 1 86 ? -0.592 10.461 -2.482 1.00 92.25 86 LYS A C 1
ATOM 702 O O . LYS A 1 86 ? -1.478 11.137 -1.970 1.00 92.25 86 LYS A O 1
ATOM 707 N N . LYS A 1 87 ? -0.832 9.501 -3.383 1.00 94.62 87 LYS A N 1
ATOM 708 C CA . LYS A 1 87 ? -2.188 9.115 -3.801 1.00 94.62 87 LYS A CA 1
ATOM 709 C C . LYS A 1 87 ? -2.994 8.578 -2.614 1.00 94.62 87 LYS A C 1
ATOM 711 O O . LYS A 1 87 ? -4.119 9.019 -2.418 1.00 94.62 87 LYS A O 1
ATOM 716 N N . ALA A 1 88 ? -2.402 7.716 -1.785 1.00 94.44 88 ALA A N 1
ATOM 717 C CA . ALA A 1 88 ? -3.054 7.193 -0.584 1.00 94.44 88 ALA A CA 1
ATOM 718 C C . ALA A 1 88 ? -3.394 8.296 0.432 1.00 94.44 88 ALA A C 1
ATOM 720 O O . ALA A 1 88 ? -4.527 8.386 0.903 1.00 94.44 88 ALA A O 1
ATOM 721 N N . PHE A 1 89 ? -2.445 9.191 0.718 1.00 93.12 89 PHE A N 1
ATOM 722 C CA . PHE A 1 89 ? -2.633 10.290 1.666 1.00 93.12 89 PHE A CA 1
ATOM 723 C C . PHE A 1 89 ? -3.591 11.381 1.184 1.00 93.12 89 PHE A C 1
ATOM 725 O O . PHE A 1 89 ? -4.100 12.144 2.004 1.00 93.12 89 PHE A O 1
ATOM 732 N N . ALA A 1 90 ? -3.864 11.450 -0.120 1.00 93.06 90 ALA A N 1
ATOM 733 C CA . ALA A 1 90 ? -4.933 12.285 -0.655 1.00 93.06 90 ALA A C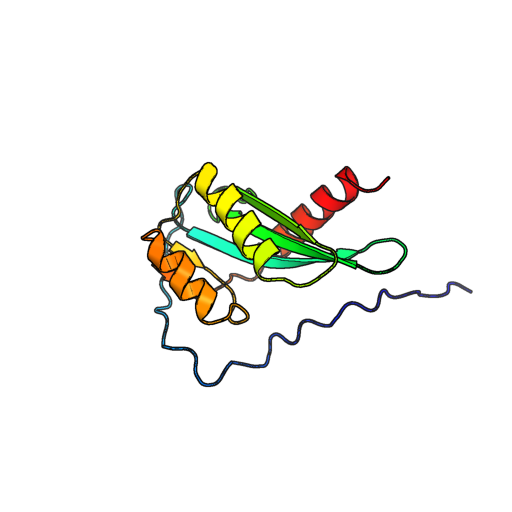A 1
ATOM 734 C C . ALA A 1 90 ? -6.332 11.716 -0.350 1.00 93.06 90 ALA A C 1
ATOM 736 O O . ALA A 1 90 ? -7.297 12.475 -0.331 1.00 93.06 90 ALA A O 1
ATOM 737 N N . VAL A 1 91 ? -6.445 10.404 -0.103 1.00 89.56 91 VAL A N 1
ATOM 738 C CA . VAL A 1 91 ? -7.709 9.736 0.245 1.00 89.56 91 VAL A CA 1
ATOM 739 C C . VAL A 1 91 ? -7.971 9.798 1.750 1.00 89.56 91 VAL A C 1
ATOM 741 O O . VAL A 1 91 ? -9.068 10.163 2.165 1.00 89.56 91 VAL A O 1
ATOM 744 N N . SER A 1 92 ? -6.989 9.428 2.580 1.00 93.44 92 SER A N 1
ATOM 745 C CA . SER A 1 92 ? -7.101 9.456 4.047 1.00 93.44 92 SER A CA 1
ATOM 746 C C . SER A 1 92 ? -5.723 9.326 4.712 1.00 93.44 92 SER A C 1
ATOM 748 O O . SER A 1 92 ? -4.698 9.318 4.037 1.00 93.44 92 SER A O 1
ATOM 750 N N . LYS A 1 93 ? -5.670 9.215 6.042 1.00 91.44 93 LYS A N 1
ATOM 751 C CA . LYS A 1 93 ? -4.437 8.953 6.795 1.00 91.44 93 LYS A CA 1
ATOM 752 C C . LYS A 1 93 ? -4.606 7.743 7.710 1.00 91.44 93 LYS A C 1
ATOM 754 O O . LYS A 1 93 ? -5.581 7.715 8.461 1.00 91.44 93 LYS A O 1
ATOM 759 N N . PRO A 1 94 ? -3.660 6.789 7.710 1.00 92.81 94 PRO A N 1
ATOM 760 C CA . PRO A 1 94 ? -3.704 5.677 8.633 1.00 92.81 94 PRO A CA 1
ATOM 761 C C . PRO A 1 94 ? -3.180 6.074 10.011 1.00 92.81 94 PRO A C 1
ATOM 763 O O . PRO A 1 94 ? -2.294 6.928 10.126 1.00 92.81 94 PRO A O 1
ATOM 766 N N . GLN A 1 95 ? -3.661 5.395 11.051 1.00 91.06 95 GLN A N 1
ATOM 767 C CA . GLN A 1 95 ? -3.046 5.467 12.379 1.00 91.06 95 GLN A CA 1
ATOM 768 C C . GLN A 1 95 ? -1.676 4.774 12.371 1.00 91.06 95 GLN A C 1
ATOM 770 O O . GLN A 1 95 ? -0.684 5.345 12.830 1.00 91.06 95 GLN A O 1
ATOM 775 N N . ILE A 1 96 ? -1.623 3.569 11.793 1.00 87.69 96 ILE A N 1
ATOM 776 C CA . ILE A 1 96 ? -0.413 2.763 11.636 1.00 87.69 96 ILE A CA 1
ATOM 777 C C . ILE A 1 96 ? -0.227 2.436 10.155 1.00 87.69 96 ILE A C 1
ATOM 779 O O . ILE A 1 96 ? -1.128 1.903 9.508 1.00 87.69 96 ILE A O 1
ATOM 783 N N . LEU A 1 97 ? 0.954 2.721 9.616 1.00 87.31 97 LEU A N 1
ATOM 784 C CA . LEU A 1 97 ? 1.371 2.210 8.320 1.00 87.31 97 LEU A CA 1
ATOM 785 C C . LEU A 1 97 ? 2.439 1.144 8.526 1.00 87.31 97 LEU A C 1
ATOM 787 O O . LEU A 1 97 ? 3.513 1.399 9.067 1.00 87.31 97 LEU A O 1
ATOM 791 N N . ASN A 1 98 ? 2.123 -0.059 8.078 1.00 84.81 98 ASN A N 1
ATOM 792 C CA . ASN A 1 98 ? 3.053 -1.158 8.012 1.00 84.81 98 ASN A CA 1
ATOM 793 C C . ASN A 1 98 ? 3.827 -1.136 6.692 1.00 84.81 98 ASN A C 1
ATOM 795 O O . ASN A 1 98 ? 3.239 -0.967 5.625 1.00 84.81 98 ASN A O 1
ATOM 799 N N . SER A 1 99 ? 5.130 -1.365 6.765 1.00 77.50 99 SER A N 1
ATOM 800 C CA . SER A 1 99 ? 5.956 -1.629 5.593 1.00 77.50 99 SER A CA 1
ATOM 801 C C . SER A 1 99 ? 6.824 -2.846 5.855 1.00 77.50 99 SER A C 1
ATOM 803 O O . SER A 1 99 ? 7.369 -3.008 6.949 1.00 77.50 99 SER A O 1
ATOM 805 N N . ASP A 1 100 ? 7.006 -3.686 4.839 1.00 69.00 100 ASP A N 1
ATOM 806 C CA . ASP A 1 100 ? 7.976 -4.768 4.931 1.00 69.00 100 ASP A CA 1
ATOM 807 C C . ASP A 1 100 ? 9.418 -4.219 5.104 1.00 69.00 100 ASP A C 1
ATOM 809 O O . ASP A 1 100 ? 9.723 -3.049 4.827 1.00 69.00 100 ASP A O 1
ATOM 813 N N . GLN A 1 101 ? 10.323 -5.056 5.626 1.00 53.75 101 GLN A N 1
ATOM 814 C CA . GLN A 1 101 ? 11.709 -4.675 5.965 1.00 53.75 101 GLN A CA 1
ATOM 815 C C . GLN A 1 101 ? 12.590 -4.343 4.750 1.00 53.75 101 GLN A C 1
ATOM 817 O O . GLN A 1 101 ? 13.777 -4.065 4.930 1.00 53.75 101 GLN A O 1
ATOM 822 N N . GLY A 1 102 ? 12.041 -4.358 3.532 1.00 50.47 102 GLY A N 1
ATOM 823 C CA . GLY A 1 102 ? 12.714 -3.864 2.335 1.00 50.47 102 GLY A CA 1
ATOM 824 C C . GLY A 1 102 ? 12.693 -2.339 2.225 1.00 50.47 102 GLY A C 1
ATOM 825 O O . GLY A 1 102 ? 13.453 -1.768 1.435 1.00 50.47 102 GLY A O 1
ATOM 826 N N . CYS A 1 103 ? 11.861 -1.650 3.018 1.00 54.41 103 CYS A N 1
ATOM 827 C CA . CYS A 1 103 ? 11.801 -0.202 2.954 1.00 54.41 103 CYS A CA 1
ATOM 828 C C . CYS A 1 103 ? 13.022 0.456 3.600 1.00 54.41 103 CYS A C 1
ATOM 830 O O . CYS A 1 103 ? 13.353 0.317 4.778 1.00 54.41 103 CYS A O 1
ATOM 832 N N . HIS A 1 104 ? 13.733 1.205 2.778 1.00 60.00 104 HIS A N 1
ATOM 833 C CA . HIS A 1 104 ? 14.942 1.889 3.167 1.00 60.00 104 HIS A CA 1
ATOM 834 C C . HIS A 1 104 ? 14.665 2.928 4.265 1.00 60.00 104 HIS A C 1
ATOM 836 O O . HIS A 1 104 ? 13.583 3.507 4.343 1.00 60.00 104 HIS A O 1
ATOM 842 N N . LYS A 1 105 ? 15.682 3.238 5.080 1.00 64.44 105 LYS A N 1
ATOM 843 C CA . LYS A 1 105 ? 15.623 4.196 6.204 1.00 64.44 105 LYS A CA 1
ATOM 844 C C . LYS A 1 105 ? 14.950 5.541 5.865 1.00 64.44 105 LYS A C 1
ATOM 846 O O . LYS A 1 105 ? 14.369 6.162 6.755 1.00 64.44 105 LYS A O 1
ATOM 851 N N . TRP A 1 106 ? 15.007 5.990 4.605 1.00 73.12 106 TRP A N 1
ATOM 852 C CA . TRP A 1 106 ? 14.323 7.210 4.163 1.00 73.12 106 TRP A CA 1
ATOM 853 C C . TRP A 1 106 ? 12.794 7.100 4.245 1.00 73.12 106 TRP A C 1
ATOM 855 O O . TRP A 1 106 ? 12.147 8.102 4.535 1.00 73.12 106 TRP A O 1
ATOM 865 N N . LEU A 1 107 ? 12.207 5.916 4.006 1.00 74.06 107 LEU A N 1
ATOM 866 C CA . LEU A 1 107 ? 10.755 5.740 3.957 1.00 74.06 107 LEU A CA 1
ATOM 867 C C . LEU A 1 107 ? 10.158 5.959 5.339 1.00 74.06 107 LEU A C 1
ATOM 869 O O . LEU A 1 107 ? 9.196 6.701 5.478 1.00 74.06 107 LEU A O 1
ATOM 873 N N . ILE A 1 108 ? 10.793 5.396 6.366 1.00 71.56 108 ILE A N 1
ATOM 874 C CA . ILE A 1 108 ? 10.406 5.615 7.760 1.00 71.56 108 ILE A CA 1
ATOM 875 C C . ILE A 1 108 ? 10.424 7.116 8.081 1.00 71.56 108 ILE A C 1
ATOM 877 O O . ILE A 1 108 ? 9.459 7.635 8.629 1.00 71.56 108 ILE A O 1
ATOM 881 N N . GLY A 1 109 ? 11.485 7.837 7.696 1.00 71.69 109 GLY A N 1
ATOM 882 C CA . GLY A 1 109 ? 11.569 9.289 7.900 1.00 71.69 109 GLY A CA 1
ATOM 883 C C . GLY A 1 109 ? 10.459 10.064 7.183 1.00 71.69 109 GLY A C 1
ATOM 884 O O . GLY A 1 109 ? 9.837 10.942 7.778 1.00 71.69 109 GLY A O 1
ATOM 885 N N . PHE A 1 110 ? 10.173 9.703 5.930 1.00 78.38 110 PHE A N 1
ATOM 886 C CA . PHE A 1 110 ? 9.075 10.278 5.158 1.00 78.38 110 PHE A CA 1
ATOM 887 C C . PHE A 1 110 ? 7.723 10.027 5.832 1.00 78.38 110 PHE A C 1
ATOM 889 O O . PHE A 1 110 ? 6.990 10.978 6.065 1.00 78.38 110 PHE A O 1
ATOM 896 N N . LEU A 1 111 ? 7.411 8.790 6.219 1.00 78.00 111 LEU A N 1
ATOM 897 C CA . LEU A 1 111 ? 6.147 8.427 6.871 1.00 78.00 111 LEU A CA 1
ATOM 898 C C . LEU A 1 111 ? 5.946 9.157 8.204 1.00 78.00 111 LEU A C 1
ATOM 900 O O . LEU A 1 111 ? 4.875 9.712 8.454 1.00 78.00 111 LEU A O 1
ATOM 904 N N . LEU A 1 112 ? 6.997 9.231 9.025 1.00 75.75 112 LEU A N 1
ATOM 905 C CA . LEU A 1 112 ? 6.962 9.957 10.295 1.00 75.75 112 LEU A CA 1
ATOM 906 C C . LEU A 1 112 ? 6.665 11.453 10.100 1.00 75.75 112 LEU A C 1
ATOM 908 O O . LEU A 1 112 ? 5.993 12.047 10.941 1.00 75.75 112 LEU A O 1
ATOM 912 N N . SER A 1 113 ? 7.090 12.057 8.982 1.00 78.56 113 SER A N 1
ATOM 913 C CA . SER A 1 113 ? 6.782 13.464 8.666 1.00 78.56 113 SER A CA 1
ATOM 914 C C . SER A 1 113 ? 5.286 13.750 8.465 1.00 78.56 113 SER A C 1
ATOM 916 O O . SER A 1 113 ? 4.867 14.898 8.588 1.00 78.56 113 SER A O 1
ATOM 918 N N . PHE A 1 114 ? 4.463 12.721 8.227 1.00 77.62 114 PHE A N 1
ATOM 919 C CA . PHE A 1 114 ? 3.004 12.848 8.111 1.00 77.62 114 PHE A CA 1
ATOM 920 C C . PHE A 1 114 ? 2.262 12.600 9.433 1.00 77.62 114 PHE A C 1
ATOM 922 O O . PHE A 1 114 ? 1.033 12.704 9.462 1.00 77.62 114 PHE A O 1
ATOM 929 N N . GLY A 1 115 ? 2.984 12.301 10.520 1.00 77.81 115 GLY A N 1
ATOM 930 C CA . GLY A 1 115 ? 2.407 11.966 11.826 1.00 77.81 115 GLY A CA 1
ATOM 931 C C . GLY A 1 115 ? 1.888 10.527 11.932 1.00 77.81 115 GLY A C 1
ATOM 932 O O . GLY A 1 115 ? 1.162 10.211 12.869 1.00 77.81 115 GLY A O 1
ATOM 933 N N . THR A 1 116 ? 2.240 9.660 10.981 1.00 78.31 116 THR A N 1
ATOM 934 C CA . THR A 1 116 ? 1.825 8.251 10.947 1.00 78.31 116 THR A CA 1
ATOM 935 C C . THR A 1 116 ? 2.778 7.384 11.772 1.00 78.31 116 THR A C 1
ATOM 937 O O . THR A 1 116 ? 3.999 7.523 11.660 1.00 78.31 116 THR A O 1
ATOM 940 N N . GLN A 1 117 ? 2.242 6.465 12.583 1.00 81.62 117 GLN A N 1
ATOM 941 C CA . GLN A 1 117 ? 3.068 5.457 13.254 1.00 81.62 117 GLN A CA 1
ATOM 942 C C . GLN A 1 117 ? 3.518 4.397 12.247 1.00 81.62 117 GLN A C 1
ATOM 944 O O . GLN A 1 117 ? 2.755 4.030 11.357 1.00 81.62 117 GLN A O 1
ATOM 949 N N . VAL A 1 118 ? 4.746 3.894 12.386 1.00 75.12 118 VAL A N 1
ATOM 950 C CA . VAL A 1 118 ? 5.308 2.902 11.460 1.00 75.12 118 VAL A CA 1
ATOM 951 C C . VAL A 1 118 ? 5.535 1.581 12.182 1.00 75.12 118 VAL A C 1
ATOM 953 O O . VAL A 1 118 ? 6.223 1.550 13.204 1.00 75.12 118 VAL A O 1
ATOM 956 N N . ASP A 1 119 ? 4.986 0.506 11.624 1.00 73.50 119 ASP A N 1
ATOM 957 C CA . ASP A 1 119 ? 5.212 -0.876 12.059 1.00 73.50 119 ASP A CA 1
ATOM 958 C C . ASP A 1 119 ? 5.834 -1.700 10.917 1.00 73.50 119 ASP A C 1
ATOM 960 O O . ASP A 1 119 ? 5.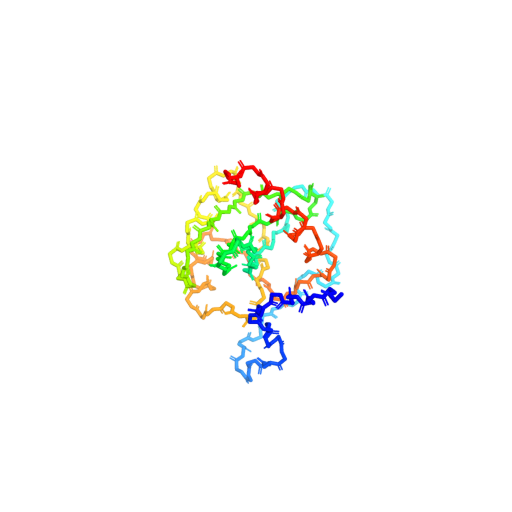883 -1.274 9.762 1.00 73.50 119 ASP A O 1
ATOM 964 N N . ILE A 1 120 ? 6.360 -2.866 11.271 1.00 67.69 120 ILE A N 1
ATOM 965 C CA . ILE A 1 120 ? 7.026 -3.823 10.403 1.00 67.69 120 ILE A CA 1
ATOM 966 C C . ILE A 1 120 ? 6.486 -5.231 10.718 1.00 67.69 120 ILE A C 1
ATOM 968 O O . ILE A 1 120 ? 7.165 -6.096 11.282 1.00 67.69 120 ILE A O 1
ATOM 972 N N . ILE A 1 121 ? 5.226 -5.454 10.364 1.00 66.12 121 ILE A N 1
ATOM 973 C CA . ILE A 1 121 ? 4.533 -6.740 10.326 1.00 66.12 121 ILE A CA 1
ATOM 974 C C . ILE A 1 121 ? 3.561 -6.743 9.155 1.00 66.12 121 ILE A C 1
ATOM 976 O O . ILE A 1 121 ? 2.516 -6.099 9.216 1.00 66.12 121 ILE A O 1
ATOM 980 N N . GLU A 1 122 ? 3.829 -7.565 8.146 1.00 62.78 122 GLU A N 1
ATOM 981 C CA . GLU A 1 122 ? 2.831 -7.856 7.124 1.00 62.78 122 GLU A CA 1
ATOM 982 C C . GLU A 1 122 ? 2.201 -9.244 7.349 1.00 62.78 122 GLU A C 1
ATOM 984 O O . GLU A 1 122 ? 2.899 -10.262 7.282 1.00 62.78 122 GLU A O 1
ATOM 989 N N . PRO A 1 123 ? 0.889 -9.324 7.632 1.00 64.38 123 PRO A N 1
ATOM 990 C CA . PRO A 1 123 ? 0.150 -10.577 7.643 1.00 64.38 123 PRO A CA 1
ATOM 991 C C . PRO A 1 123 ? 0.169 -11.249 6.268 1.00 64.38 123 PRO A C 1
ATOM 993 O O . PRO A 1 123 ? -0.124 -10.611 5.260 1.00 64.38 123 PRO A O 1
ATOM 996 N N . ALA A 1 124 ? 0.420 -12.560 6.229 1.00 68.81 124 ALA A N 1
ATOM 997 C CA . ALA A 1 124 ? 0.540 -13.317 4.978 1.00 68.81 124 ALA A CA 1
ATOM 998 C C . ALA A 1 124 ? -0.671 -13.161 4.038 1.00 68.81 124 ALA A C 1
ATOM 1000 O O . ALA A 1 124 ? -0.490 -13.059 2.831 1.00 68.81 124 ALA A O 1
ATOM 1001 N N . TYR A 1 125 ? -1.886 -13.067 4.586 1.00 70.12 125 TYR A N 1
ATOM 1002 C CA . TYR A 1 125 ? -3.109 -12.959 3.789 1.00 70.12 125 TYR A CA 1
ATOM 1003 C C . TYR A 1 125 ? -3.195 -11.647 2.977 1.00 70.12 125 TYR A C 1
ATOM 1005 O O . TYR A 1 125 ? -3.926 -11.588 1.993 1.00 70.12 125 TYR A O 1
ATOM 1013 N N . LEU A 1 126 ? -2.490 -10.574 3.374 1.00 68.50 126 LEU A N 1
ATOM 1014 C CA . LEU A 1 126 ? -2.499 -9.320 2.608 1.00 68.50 126 LEU A CA 1
ATOM 1015 C C . LEU A 1 126 ? -1.749 -9.463 1.291 1.00 68.50 126 LEU A C 1
ATOM 1017 O O . LEU A 1 126 ? -2.143 -8.828 0.317 1.00 68.50 126 LEU A O 1
ATOM 1021 N N . LYS A 1 127 ? -0.739 -10.336 1.237 1.00 70.38 127 LYS A N 1
ATOM 1022 C CA . LYS A 1 127 ? 0.021 -10.601 0.012 1.00 70.38 127 LYS A CA 1
ATOM 1023 C C . LYS A 1 127 ? -0.868 -11.162 -1.085 1.00 70.38 127 LYS A C 1
ATOM 1025 O O . LYS A 1 127 ? -0.776 -10.724 -2.227 1.00 70.38 127 LYS A O 1
ATOM 1030 N N . ASP A 1 128 ? -1.771 -12.070 -0.724 1.00 71.25 128 ASP A N 1
ATOM 1031 C CA . ASP A 1 128 ? -2.726 -12.653 -1.667 1.00 71.25 128 ASP A CA 1
ATOM 1032 C C . ASP A 1 128 ? 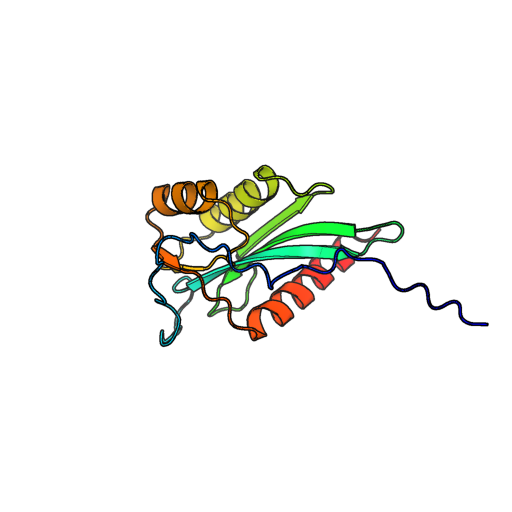-3.686 -11.585 -2.210 1.00 71.25 128 ASP A C 1
ATOM 1034 O O . ASP A 1 128 ? -3.957 -11.540 -3.410 1.00 71.25 128 ASP A O 1
ATOM 1038 N N . ILE A 1 129 ? -4.137 -10.664 -1.352 1.00 73.62 129 ILE A N 1
ATOM 1039 C CA . ILE A 1 129 ? -5.019 -9.562 -1.757 1.00 73.62 129 ILE A CA 1
ATOM 1040 C C . ILE A 1 129 ? -4.273 -8.579 -2.661 1.00 73.62 129 ILE A C 1
ATOM 1042 O O . ILE A 1 129 ? -4.793 -8.191 -3.706 1.00 73.62 129 ILE A O 1
ATOM 1046 N N . VAL A 1 130 ? -3.047 -8.191 -2.303 1.00 73.94 130 VAL A N 1
ATOM 1047 C CA . VAL A 1 130 ? -2.207 -7.317 -3.132 1.00 73.94 130 VAL A CA 1
ATOM 1048 C C . VAL A 1 130 ? -1.952 -7.963 -4.494 1.00 73.94 130 VAL A C 1
ATOM 1050 O O . VAL A 1 130 ? -2.100 -7.290 -5.512 1.00 73.94 130 VAL A O 1
ATOM 1053 N N . ALA A 1 131 ? -1.666 -9.267 -4.546 1.00 72.50 131 ALA A N 1
ATOM 1054 C CA . ALA A 1 131 ? -1.491 -10.004 -5.795 1.00 72.50 131 ALA A CA 1
ATOM 1055 C C . ALA A 1 131 ? -2.778 -10.045 -6.644 1.00 72.50 131 ALA A C 1
ATOM 1057 O O . ALA A 1 131 ? -2.731 -9.822 -7.857 1.00 72.50 131 ALA A O 1
ATOM 1058 N N . GLU A 1 132 ? -3.942 -10.272 -6.029 1.00 76.31 132 GLU A N 1
ATOM 1059 C CA . GLU A 1 132 ? -5.228 -10.245 -6.732 1.00 76.31 132 GLU A CA 1
ATOM 1060 C C . GLU A 1 132 ? -5.526 -8.851 -7.312 1.00 76.31 132 GLU A C 1
ATOM 1062 O O . GLU A 1 132 ? -5.973 -8.718 -8.454 1.00 76.31 132 GLU A O 1
ATOM 1067 N N . GLN A 1 133 ? -5.241 -7.791 -6.553 1.00 73.12 133 GLN A N 1
ATOM 1068 C CA . GLN A 1 133 ? -5.437 -6.410 -6.996 1.00 73.12 133 GLN A CA 1
ATOM 1069 C C . GLN A 1 133 ? -4.428 -6.010 -8.078 1.00 73.12 133 GLN A C 1
ATOM 1071 O O . GLN A 1 133 ? -4.812 -5.372 -9.058 1.00 73.12 133 GLN A O 1
ATOM 1076 N N . ALA A 1 134 ? -3.174 -6.456 -7.974 1.00 73.38 134 ALA A N 1
ATOM 1077 C CA . ALA A 1 134 ? -2.166 -6.294 -9.017 1.00 73.38 134 ALA A CA 1
ATOM 1078 C C . ALA A 1 134 ? -2.636 -6.906 -10.342 1.00 73.38 134 ALA A C 1
ATOM 1080 O O . ALA A 1 134 ? -2.520 -6.278 -11.396 1.00 73.38 134 ALA A O 1
ATOM 1081 N N . LYS A 1 135 ? -3.256 -8.092 -10.286 1.00 72.88 135 LYS A N 1
ATOM 1082 C CA . LYS A 1 135 ? -3.861 -8.738 -11.455 1.00 72.88 135 LYS A CA 1
ATOM 1083 C C . LYS A 1 135 ? -5.019 -7.918 -12.033 1.00 72.88 135 LYS A C 1
ATOM 1085 O O . LYS A 1 135 ? -5.107 -7.779 -13.246 1.00 72.88 135 LYS A O 1
ATOM 1090 N N . LYS A 1 136 ? -5.885 -7.333 -11.199 1.00 78.75 136 LYS A N 1
ATOM 1091 C CA . LYS A 1 136 ? -6.979 -6.454 -11.668 1.00 78.75 136 LYS A CA 1
ATOM 1092 C C . LYS A 1 136 ? -6.452 -5.189 -12.345 1.00 78.75 136 LYS A C 1
ATOM 1094 O O . LYS A 1 136 ? -6.978 -4.792 -13.382 1.00 78.75 136 LYS A O 1
ATOM 1099 N N . ILE A 1 137 ? -5.411 -4.574 -11.781 1.00 73.06 137 ILE A N 1
ATOM 1100 C CA . ILE A 1 137 ? -4.722 -3.431 -12.392 1.00 73.06 137 ILE A CA 1
ATOM 1101 C C . ILE A 1 137 ? -4.143 -3.862 -13.744 1.00 73.06 137 ILE A C 1
ATOM 1103 O O . ILE A 1 137 ? -4.416 -3.216 -14.749 1.00 73.06 137 ILE A O 1
ATOM 1107 N N . TYR A 1 138 ? -3.439 -4.992 -13.806 1.00 72.25 138 TYR A N 1
ATOM 1108 C CA . TYR A 1 138 ? -2.908 -5.525 -15.059 1.00 72.25 138 TYR A CA 1
ATOM 1109 C C . TYR A 1 138 ? -3.981 -5.720 -16.133 1.00 72.25 138 TYR A C 1
ATOM 1111 O O . TYR A 1 138 ? -3.855 -5.152 -17.210 1.00 72.25 138 TYR A O 1
ATOM 1119 N N . GLU A 1 139 ? -5.049 -6.468 -15.848 1.00 74.88 139 GLU A N 1
ATOM 1120 C CA . GLU A 1 139 ? -6.100 -6.748 -16.839 1.00 74.88 139 GLU A CA 1
ATOM 1121 C C . GLU A 1 139 ? -6.793 -5.469 -17.330 1.00 74.88 139 GLU A C 1
ATOM 1123 O O . GLU A 1 139 ? -7.220 -5.399 -18.477 1.00 74.88 139 GLU A O 1
ATOM 1128 N N . LYS A 1 140 ? -6.861 -4.425 -16.495 1.00 70.12 140 LYS A N 1
ATOM 1129 C CA . LYS A 1 140 ? -7.404 -3.121 -16.893 1.00 70.12 140 LYS A CA 1
ATOM 1130 C C . LYS A 1 140 ? -6.509 -2.370 -17.888 1.00 70.12 140 LYS A C 1
ATOM 1132 O O . LYS A 1 140 ? -7.028 -1.604 -18.696 1.00 70.12 140 LYS A O 1
ATOM 1137 N N . TYR A 1 141 ? -5.189 -2.539 -17.807 1.00 64.50 141 TYR A N 1
ATOM 1138 C CA . TYR A 1 141 ? -4.211 -1.787 -18.610 1.00 64.50 141 TYR A CA 1
ATOM 1139 C C . TYR A 1 141 ? -3.500 -2.635 -19.674 1.00 64.50 141 TYR A C 1
ATOM 1141 O O . TYR A 1 141 ? -2.709 -2.112 -20.461 1.00 64.50 141 TYR A O 1
ATOM 1149 N N . LYS A 1 142 ? -3.795 -3.934 -19.729 1.00 65.44 142 LYS A N 1
ATOM 1150 C CA . LYS A 1 142 ? -3.384 -4.841 -20.793 1.00 65.44 142 LYS A CA 1
ATOM 1151 C C . LYS A 1 142 ? -4.156 -4.481 -22.064 1.00 65.44 142 LYS A C 1
ATOM 1153 O O . LYS A 1 142 ? -5.350 -4.744 -22.166 1.00 65.44 142 LYS A O 1
ATOM 1158 N N . SER A 1 143 ? -3.458 -3.842 -23.000 1.00 55.47 143 SER A N 1
ATOM 1159 C CA . SER A 1 143 ? -3.906 -3.669 -24.388 1.00 55.47 143 SER A CA 1
ATOM 1160 C C . SER A 1 143 ? -3.648 -4.930 -25.207 1.00 55.47 143 SER A C 1
ATOM 1162 O O . SER A 1 143 ? -2.629 -5.621 -24.956 1.00 55.47 143 SER A O 1
#